Protein AF-A0A7Y0S269-F1 (afdb_monomer)

Radius of gyration: 15.45 Å; Cα contacts (8 Å, |Δi|>4): 19; chains: 1; bounding box: 36×26×37 Å

Nearest PDB structures (foldseek):
  5ts2-assembly1_A  TM=9.204E-01  e=1.249E-02  Pseudomonas aeruginosa LESB58
  3pxu-assembly1_A  TM=9.159E-01  e=4.717E-02  Burkholderia pseudomallei 1710b
  4nah-assembly1_B  TM=9.362E-01  e=5.041E-02  Staphylococcus aureus subsp. aureus MW2
  5o08-assembly1_A  TM=9.113E-01  e=8.578E-02  Mycobacteroides abscessus ATCC 19977
  4f3r-assembly2_B  TM=9.724E-01  e=1.047E-01  Coxiella burnetii RSA 493

Secondary structure (DSSP, 8-state):
--TT------PPPGGGTT--HHHHHHHHHTT---TTTS-HHHHHHHHHHHHTT-

InterPro domains:
  IPR014729 Rossmann-like alpha/beta/alpha sandwich fold [G3DSA:3.40.50.620] (1-54)

Solvent-accessible surface area (backbone atoms only — not comparable to full-atom values): 3680 Å² total; per-residue (Å²): 132,68,87,96,66,84,86,86,87,80,82,71,59,79,92,49,68,82,69,46,76,66,59,58,49,51,39,49,73,72,71,46,88,44,77,91,80,42,60,67,75,53,38,54,54,49,53,53,55,50,63,76,73,108

Foldseek 3Di:
DDPPDDDDDDDDDPVCNPQDPVVLLVCLLVPHQCVVRDPPVVRVVSNVVSVVVD

Sequence (54 aa):
LLPGIESVFLTPEEEFAFLSSTIVREVAIHGGSLEQFVPAAVANAIEKKVNERQ

Structure (mmCIF, N/CA/C/O backbone):
data_AF-A0A7Y0S269-F1
#
_entry.id   AF-A0A7Y0S269-F1
#
loop_
_atom_site.group_PDB
_atom_site.id
_atom_site.type_symbol
_atom_site.label_atom_id
_atom_site.label_alt_id
_atom_site.label_comp_id
_atom_site.label_asym_id
_atom_site.label_entity_id
_atom_site.label_seq_id
_atom_site.pdbx_PDB_ins_code
_atom_site.Cartn_x
_atom_site.Cartn_y
_atom_site.Cartn_z
_atom_site.occupancy
_atom_site.B_iso_or_equiv
_atom_site.auth_seq_id
_atom_site.auth_comp_id
_atom_site.auth_asym_id
_atom_site.auth_atom_id
_atom_site.pdbx_PDB_model_num
ATOM 1 N N . LEU A 1 1 ? 24.087 -8.641 -9.463 1.00 70.00 1 LEU A N 1
ATOM 2 C CA . LEU A 1 1 ? 22.966 -8.349 -10.385 1.00 70.00 1 LEU A CA 1
ATOM 3 C C . LEU A 1 1 ? 22.518 -9.674 -10.985 1.00 70.00 1 LEU A C 1
ATOM 5 O O . LEU A 1 1 ? 23.393 -10.451 -11.351 1.00 70.00 1 LEU A O 1
ATOM 9 N N . LEU A 1 2 ? 21.216 -9.976 -10.984 1.00 86.19 2 LEU A N 1
ATOM 10 C CA . LEU A 1 2 ? 20.689 -11.221 -11.558 1.00 86.19 2 LEU A CA 1
ATOM 11 C C . LEU A 1 2 ? 20.731 -11.114 -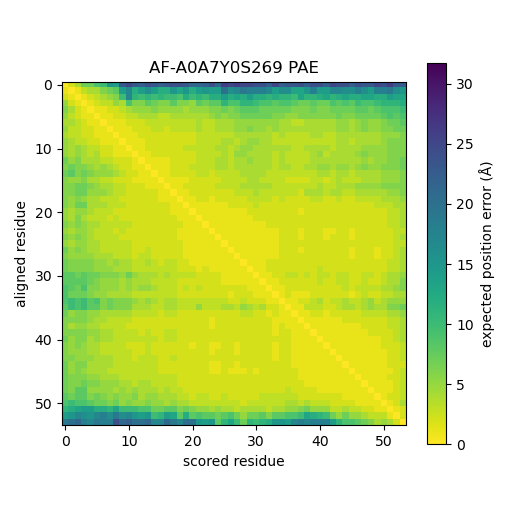13.093 1.00 86.19 2 LEU A C 1
ATOM 13 O O . LEU A 1 2 ? 20.099 -10.206 -13.632 1.00 86.19 2 LEU A O 1
ATOM 17 N N . PRO A 1 3 ? 21.483 -11.973 -13.803 1.00 85.62 3 PRO A N 1
ATOM 18 C CA . PRO A 1 3 ? 21.564 -11.914 -15.260 1.00 85.62 3 PRO A CA 1
ATOM 19 C C . PRO A 1 3 ? 20.189 -12.165 -15.892 1.00 85.62 3 PRO A C 1
ATOM 21 O O . PRO A 1 3 ? 19.493 -13.093 -15.488 1.00 85.62 3 PRO A O 1
ATOM 24 N N . GLY A 1 4 ? 19.807 -11.357 -16.883 1.00 92.94 4 GLY A N 1
ATOM 25 C CA . GLY A 1 4 ? 18.536 -11.501 -17.608 1.00 92.94 4 GLY A CA 1
ATOM 26 C C . GLY A 1 4 ? 17.318 -10.843 -16.948 1.00 92.94 4 GLY A C 1
ATOM 27 O O . GLY A 1 4 ? 16.216 -10.984 -17.468 1.00 92.94 4 GLY A O 1
ATOM 28 N N . ILE A 1 5 ? 17.497 -10.123 -15.834 1.00 94.31 5 ILE A N 1
ATOM 29 C CA . ILE A 1 5 ? 16.447 -9.298 -15.221 1.00 94.31 5 ILE A CA 1
ATOM 30 C C . ILE A 1 5 ? 16.796 -7.823 -15.393 1.00 94.31 5 ILE A C 1
ATOM 32 O O . ILE A 1 5 ? 17.882 -7.385 -15.013 1.00 94.31 5 ILE A O 1
ATOM 36 N N . GLU A 1 6 ? 15.834 -7.055 -15.896 1.00 93.69 6 GLU A N 1
ATOM 37 C CA . GLU A 1 6 ? 15.894 -5.598 -15.958 1.00 93.69 6 GLU A CA 1
ATOM 38 C C . GLU A 1 6 ? 14.877 -4.991 -14.988 1.00 93.69 6 GLU A C 1
ATOM 40 O O . GLU A 1 6 ? 13.783 -5.518 -14.789 1.00 93.69 6 GLU A O 1
ATOM 45 N N . SER A 1 7 ? 15.256 -3.888 -14.344 1.00 94.88 7 SER A N 1
ATOM 46 C CA . SER A 1 7 ? 14.373 -3.122 -13.464 1.00 94.88 7 SER A CA 1
ATOM 47 C C . SER A 1 7 ? 13.952 -1.843 -14.167 1.00 94.88 7 SER A C 1
ATOM 49 O O . SER A 1 7 ? 14.800 -1.063 -14.596 1.00 94.88 7 SER A O 1
ATOM 51 N N . VAL A 1 8 ? 12.644 -1.624 -14.249 1.00 95.50 8 VAL A N 1
ATOM 52 C CA . VAL A 1 8 ? 12.064 -0.374 -14.739 1.00 95.50 8 VAL A CA 1
ATOM 53 C C . VAL A 1 8 ? 11.563 0.416 -13.540 1.00 95.50 8 VAL A C 1
ATOM 55 O O . VAL A 1 8 ? 10.880 -0.127 -12.672 1.00 95.50 8 VAL A O 1
ATOM 58 N N . PHE A 1 9 ? 11.908 1.698 -13.496 1.00 96.06 9 PHE A N 1
ATOM 59 C CA . PHE A 1 9 ? 11.452 2.622 -12.465 1.00 96.06 9 PHE A CA 1
ATOM 60 C C . PHE A 1 9 ? 10.339 3.498 -13.031 1.00 96.06 9 PHE A C 1
ATOM 62 O O . PHE A 1 9 ? 10.446 3.990 -14.153 1.00 96.06 9 PHE A O 1
ATOM 69 N N . LEU A 1 10 ? 9.282 3.689 -12.247 1.00 96.19 10 LEU A N 1
ATOM 70 C CA . LEU A 1 10 ? 8.143 4.532 -12.593 1.00 96.19 10 LEU A CA 1
ATOM 71 C C . LEU A 1 10 ? 7.970 5.596 -11.514 1.00 96.19 10 LEU A C 1
ATOM 73 O O . LEU A 1 10 ? 8.117 5.312 -10.324 1.00 96.19 10 LEU A O 1
ATOM 77 N N . THR A 1 11 ? 7.654 6.812 -11.939 1.00 96.81 11 THR A N 1
ATOM 78 C CA . THR A 1 11 ? 7.278 7.899 -11.036 1.00 96.81 11 THR A CA 1
ATOM 79 C C . THR A 1 11 ? 5.779 7.799 -10.760 1.00 96.81 11 THR A C 1
ATOM 81 O O . THR A 1 11 ? 5.017 7.623 -11.714 1.00 96.81 11 THR A O 1
ATOM 84 N N . PRO A 1 12 ? 5.337 7.875 -9.493 1.00 95.88 12 PRO A N 1
ATOM 85 C CA . PRO A 1 12 ? 3.913 7.927 -9.191 1.00 95.88 12 PRO A CA 1
ATOM 86 C C . PRO A 1 12 ? 3.306 9.242 -9.690 1.00 95.88 12 PRO A C 1
ATOM 88 O O . PRO A 1 12 ? 4.013 10.227 -9.907 1.00 95.88 12 PRO A O 1
ATOM 91 N N . GLU A 1 13 ? 1.985 9.273 -9.817 1.00 95.81 13 GLU A N 1
ATOM 92 C CA . GLU A 1 13 ? 1.261 10.537 -9.953 1.00 95.81 13 GLU A CA 1
ATOM 93 C C 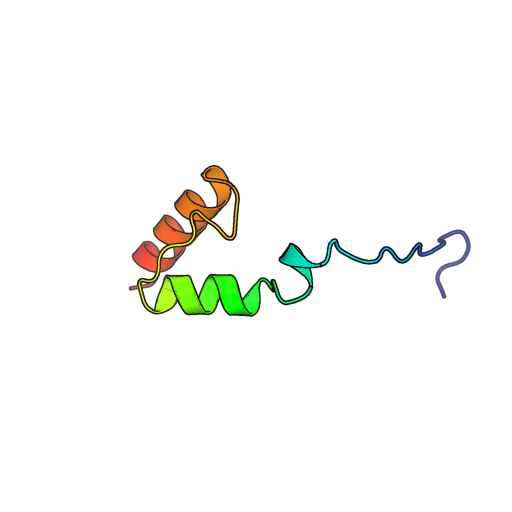. GLU A 1 13 ? 1.424 11.378 -8.675 1.00 95.81 13 GLU A C 1
ATOM 95 O O . GLU A 1 13 ? 1.643 10.844 -7.583 1.00 95.81 13 GLU A O 1
ATOM 100 N N . GLU A 1 14 ? 1.343 12.704 -8.812 1.00 94.75 14 GLU A N 1
ATOM 101 C CA . GLU A 1 14 ? 1.624 13.653 -7.724 1.00 94.75 14 GLU A CA 1
ATOM 102 C C . GLU A 1 14 ? 0.750 13.400 -6.488 1.00 94.75 14 GLU A C 1
ATOM 104 O O . GLU A 1 14 ? 1.244 13.445 -5.360 1.00 94.75 14 GLU A O 1
ATOM 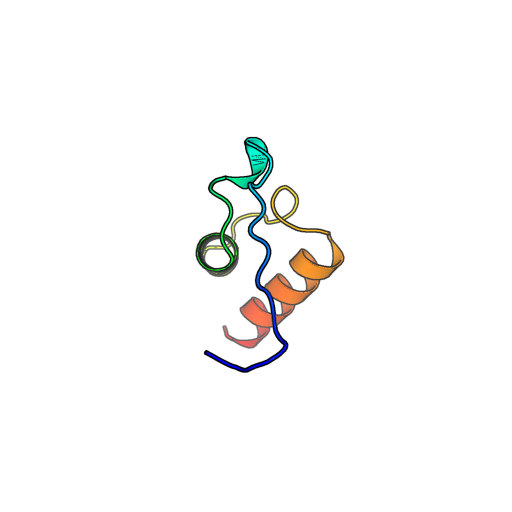109 N N . GLU A 1 15 ? -0.518 13.032 -6.694 1.00 91.94 15 GLU A N 1
ATOM 110 C CA . GLU A 1 15 ? -1.459 12.728 -5.612 1.00 91.94 15 GLU A CA 1
ATOM 111 C C . GLU A 1 15 ? -1.040 11.523 -4.749 1.00 91.94 15 GLU A C 1
ATOM 113 O O . GLU A 1 15 ? -1.403 11.443 -3.575 1.00 91.94 15 GLU A O 1
ATOM 118 N N . PHE A 1 16 ? -0.204 10.622 -5.278 1.00 92.88 16 PHE A N 1
ATOM 119 C CA . PHE A 1 16 ? 0.286 9.438 -4.568 1.00 92.88 16 PHE A CA 1
ATOM 120 C C . PHE A 1 16 ? 1.748 9.551 -4.120 1.00 92.88 16 PHE A C 1
ATOM 122 O O . PHE A 1 16 ? 2.263 8.619 -3.500 1.00 92.88 16 PHE A O 1
ATOM 129 N N . ALA A 1 17 ? 2.427 10.676 -4.375 1.00 93.75 17 ALA A N 1
ATOM 130 C CA . ALA A 1 17 ? 3.859 10.841 -4.103 1.00 93.75 17 ALA A CA 1
ATOM 131 C C . ALA A 1 17 ? 4.244 10.637 -2.624 1.00 93.75 17 ALA A C 1
ATOM 133 O O . ALA A 1 17 ? 5.369 10.237 -2.321 1.00 93.75 17 ALA A O 1
ATOM 134 N N . PHE A 1 18 ? 3.306 10.882 -1.705 1.00 91.00 18 PHE A N 1
ATOM 135 C CA . PHE A 1 18 ? 3.506 10.746 -0.257 1.00 91.00 18 PHE A CA 1
ATOM 136 C C . PHE A 1 18 ? 2.800 9.525 0.348 1.00 91.00 18 PHE A C 1
ATOM 138 O O . PHE A 1 18 ? 2.918 9.274 1.551 1.00 91.00 18 PHE A O 1
ATOM 145 N N . LEU A 1 19 ? 2.068 8.751 -0.459 1.00 94.44 19 LEU A N 1
ATOM 146 C CA . LEU A 1 19 ? 1.338 7.589 0.024 1.00 94.44 19 LEU A CA 1
ATOM 147 C C . LEU A 1 19 ? 2.308 6.429 0.279 1.00 94.44 19 LEU A C 1
ATOM 149 O O . LEU A 1 19 ? 3.049 5.996 -0.600 1.00 94.44 19 LEU A O 1
ATOM 153 N N . SER A 1 20 ? 2.283 5.881 1.494 1.00 96.00 20 SER A N 1
ATOM 154 C CA . SER A 1 20 ? 3.059 4.692 1.846 1.00 96.00 20 SER A CA 1
ATOM 155 C C . SER A 1 20 ? 2.233 3.712 2.670 1.00 96.00 20 SER A C 1
ATOM 157 O O . SER A 1 20 ? 1.363 4.100 3.451 1.00 96.00 20 SER A O 1
ATOM 159 N N . SER A 1 21 ? 2.549 2.419 2.552 1.00 96.12 21 SER A N 1
ATOM 160 C CA . SER A 1 21 ? 1.899 1.372 3.355 1.00 96.12 21 SER A CA 1
ATOM 161 C C . SER A 1 21 ? 2.065 1.586 4.862 1.00 96.12 21 SER A C 1
ATOM 163 O O . SER A 1 21 ? 1.210 1.157 5.633 1.00 96.12 21 SER A O 1
ATOM 165 N N . THR A 1 22 ? 3.153 2.231 5.291 1.00 96.56 22 THR A N 1
ATOM 166 C CA . THR A 1 22 ? 3.392 2.564 6.700 1.00 96.56 22 THR A CA 1
ATOM 167 C C . THR A 1 22 ? 2.383 3.598 7.192 1.00 96.56 22 THR A C 1
ATOM 169 O O 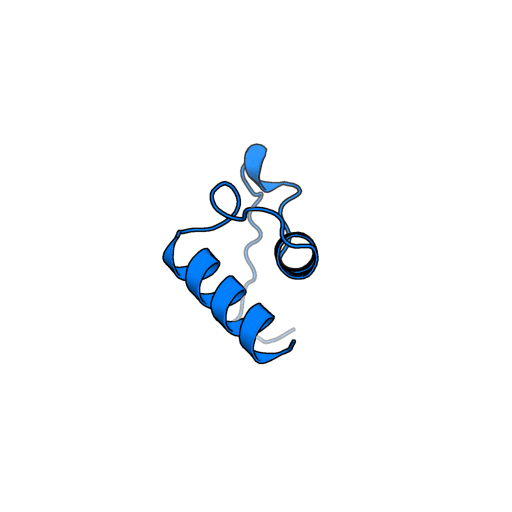. THR A 1 22 ? 1.734 3.357 8.203 1.00 96.56 22 THR A O 1
ATOM 172 N N . ILE A 1 23 ? 2.181 4.692 6.446 1.00 95.44 23 ILE A N 1
ATOM 173 C CA . ILE A 1 23 ? 1.223 5.746 6.819 1.00 95.44 23 ILE A CA 1
ATOM 174 C C . ILE A 1 23 ? -0.207 5.200 6.848 1.00 95.44 23 ILE A C 1
ATOM 176 O O . ILE A 1 23 ? -0.918 5.416 7.822 1.00 95.44 23 ILE A O 1
ATOM 180 N N . VAL A 1 24 ? -0.613 4.426 5.835 1.00 96.56 24 VAL A N 1
ATOM 181 C CA . VAL A 1 24 ? -1.957 3.817 5.789 1.00 96.56 24 VAL A CA 1
ATOM 182 C C . VAL A 1 24 ? -2.220 2.951 7.027 1.00 96.56 24 VAL A C 1
ATOM 184 O O . VAL A 1 24 ? -3.303 2.996 7.605 1.00 96.56 24 VAL A O 1
ATOM 187 N N . ARG A 1 25 ? -1.226 2.171 7.470 1.00 95.31 25 ARG A N 1
ATOM 188 C CA . ARG A 1 25 ? -1.353 1.333 8.673 1.00 95.31 25 ARG A CA 1
ATOM 189 C C . ARG A 1 25 ? -1.417 2.155 9.955 1.00 95.31 25 ARG A C 1
ATOM 191 O O . ARG A 1 25 ? -2.210 1.813 10.823 1.00 95.31 25 ARG A O 1
ATOM 198 N N . GLU A 1 26 ? -0.617 3.211 10.064 1.00 95.88 26 GLU A N 1
ATOM 199 C CA . GLU A 1 26 ? -0.650 4.116 11.218 1.00 95.88 26 GLU A CA 1
ATOM 200 C C . GLU A 1 26 ? -2.015 4.789 11.359 1.00 95.88 26 GLU A C 1
ATOM 202 O O . GLU A 1 26 ? -2.587 4.768 12.447 1.00 95.88 26 GLU A O 1
ATOM 207 N N . VAL A 1 27 ? -2.579 5.303 10.260 1.00 95.44 27 VAL A N 1
ATOM 208 C CA . VAL A 1 27 ? -3.930 5.886 10.246 1.00 95.44 27 VAL A CA 1
ATOM 209 C C . VAL A 1 27 ? -4.955 4.872 10.757 1.00 95.44 27 VAL A C 1
ATOM 211 O O . VAL A 1 27 ? -5.736 5.193 11.649 1.00 95.44 27 VAL A O 1
ATOM 214 N N . ALA A 1 28 ? -4.906 3.633 10.262 1.00 95.69 28 ALA A N 1
ATOM 215 C CA . ALA A 1 28 ? -5.833 2.579 10.666 1.00 95.69 28 ALA A CA 1
ATOM 216 C C . ALA A 1 28 ? -5.729 2.216 12.158 1.00 95.69 28 ALA A C 1
ATOM 218 O O . ALA A 1 28 ? -6.743 2.084 12.837 1.00 95.69 28 ALA A O 1
ATOM 219 N N . ILE A 1 29 ? -4.505 2.068 12.681 1.00 95.62 29 ILE A N 1
ATOM 220 C CA . ILE A 1 29 ? -4.256 1.715 14.091 1.00 95.62 29 ILE A CA 1
ATOM 221 C C . ILE A 1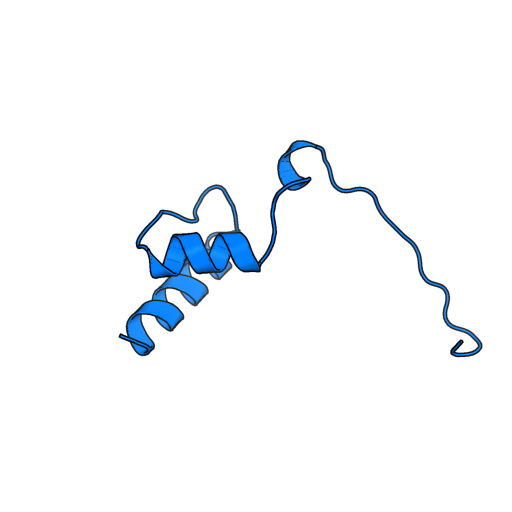 29 ? -4.770 2.808 15.037 1.00 95.62 29 ILE A C 1
ATOM 223 O O . ILE A 1 29 ? -5.235 2.498 16.132 1.00 95.62 29 ILE A O 1
ATOM 227 N N . HIS A 1 30 ? -4.735 4.069 14.602 1.00 94.94 30 HIS A N 1
ATOM 228 C CA . HIS A 1 30 ? -5.237 5.213 15.363 1.00 94.94 30 HIS A CA 1
ATOM 229 C C . HIS A 1 30 ? -6.714 5.544 15.075 1.00 94.94 30 HIS A C 1
ATOM 231 O O . HIS A 1 30 ? -7.205 6.577 15.528 1.00 94.94 30 HIS A O 1
ATOM 237 N N . GLY A 1 31 ? -7.437 4.684 14.347 1.00 92.50 31 GLY A N 1
ATOM 238 C CA . GLY A 1 31 ? -8.876 4.830 14.094 1.00 92.50 31 GLY A CA 1
ATOM 239 C C . GLY A 1 31 ? -9.253 5.875 13.038 1.00 92.50 31 GLY A C 1
ATOM 240 O O . GLY A 1 31 ? -10.393 6.335 13.014 1.00 92.50 31 GLY A O 1
ATOM 241 N N . GLY A 1 32 ? -8.317 6.282 12.179 1.00 94.69 32 GLY A N 1
ATOM 242 C CA . GLY A 1 32 ? -8.598 7.157 11.040 1.00 94.69 32 GLY A CA 1
ATOM 243 C C . GLY A 1 32 ? -9.202 6.409 9.842 1.00 94.69 32 GLY A C 1
ATOM 244 O O . GLY A 1 32 ? -8.996 5.207 9.677 1.00 94.69 32 GLY A O 1
ATOM 245 N N . SER A 1 33 ? -9.926 7.135 8.981 1.00 93.88 33 SER A N 1
ATOM 246 C CA . SER A 1 33 ? -10.537 6.578 7.761 1.00 93.88 33 SER A CA 1
ATOM 247 C C . SER A 1 33 ? -9.508 6.330 6.649 1.00 93.88 33 SER A C 1
ATOM 249 O O . SER A 1 33 ? -8.572 7.112 6.468 1.00 93.88 33 SER A O 1
ATOM 251 N N . LEU A 1 34 ? -9.709 5.251 5.881 1.00 95.50 34 LEU A N 1
ATOM 252 C CA . LEU A 1 34 ? -8.827 4.816 4.791 1.00 95.50 34 LEU A CA 1
ATOM 253 C C . LEU A 1 34 ? -9.410 5.002 3.380 1.00 95.50 34 LEU A C 1
ATOM 255 O O . LEU A 1 34 ? -8.716 4.738 2.399 1.00 95.50 34 LEU A O 1
ATOM 259 N N .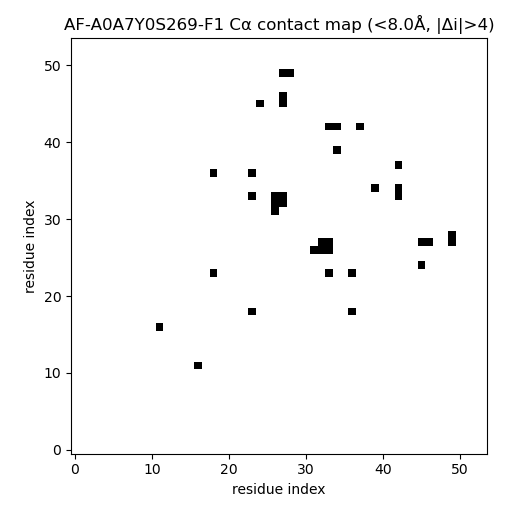 GLU A 1 35 ? -10.661 5.449 3.263 1.00 91.44 35 GLU A N 1
ATOM 260 C CA . GLU A 1 35 ? -11.445 5.434 2.014 1.00 91.44 35 GLU A CA 1
ATOM 261 C C . GLU A 1 35 ? -10.810 6.231 0.862 1.00 91.44 35 GLU A C 1
ATOM 263 O O . GLU A 1 35 ? -11.030 5.911 -0.303 1.00 91.44 35 GLU A O 1
ATOM 268 N N . GLN A 1 36 ? -10.006 7.249 1.178 1.00 88.69 36 GLN A N 1
ATOM 269 C CA . GLN A 1 36 ? -9.323 8.099 0.193 1.00 88.69 36 GLN A CA 1
ATOM 270 C C . GLN A 1 36 ? -7.909 7.619 -0.160 1.00 88.69 36 GLN A C 1
ATOM 272 O O . GLN A 1 36 ? -7.290 8.147 -1.077 1.00 88.69 36 GLN A O 1
ATOM 277 N N . PHE A 1 37 ? -7.381 6.634 0.568 1.00 92.25 37 PHE A N 1
ATOM 278 C CA . PHE A 1 37 ? -5.992 6.191 0.430 1.00 92.25 37 PHE A CA 1
ATOM 279 C C . PHE A 1 37 ? -5.871 4.825 -0.235 1.00 92.25 37 PHE A C 1
ATOM 281 O O . PHE A 1 37 ? -4.823 4.499 -0.791 1.00 92.25 37 PHE A O 1
ATOM 288 N N . VAL A 1 38 ? -6.913 3.997 -0.146 1.00 95.81 38 VAL A N 1
ATOM 289 C CA . VAL A 1 38 ? -6.902 2.634 -0.674 1.00 95.81 38 VAL A CA 1
ATOM 290 C C . VAL A 1 38 ? -8.274 2.228 -1.213 1.00 95.81 38 VAL A C 1
ATOM 292 O O . VAL A 1 38 ? -9.300 2.731 -0.757 1.00 95.81 38 VAL A O 1
ATOM 295 N N . PRO A 1 39 ? -8.330 1.251 -2.133 1.00 97.12 39 PRO A N 1
ATOM 296 C CA . PRO A 1 39 ? -9.591 0.647 -2.543 1.00 97.12 39 PRO A CA 1
ATOM 297 C C . PRO A 1 39 ? -10.364 0.053 -1.356 1.00 97.12 39 PRO A C 1
ATOM 299 O O . PRO A 1 39 ? -9.766 -0.501 -0.431 1.00 97.12 39 PRO A O 1
ATOM 302 N N . ALA A 1 40 ? -11.697 0.057 -1.435 1.00 96.88 40 ALA A N 1
ATOM 303 C CA . ALA A 1 40 ? -12.581 -0.418 -0.363 1.00 96.88 40 ALA A CA 1
ATOM 304 C C . ALA A 1 40 ? -12.254 -1.841 0.133 1.00 96.88 40 ALA A C 1
ATOM 306 O O . ALA A 1 40 ? -12.269 -2.110 1.331 1.00 96.88 40 ALA A O 1
ATOM 307 N N . ALA A 1 41 ? -11.890 -2.756 -0.774 1.00 97.62 41 ALA A N 1
ATOM 308 C CA . ALA A 1 41 ? -11.497 -4.117 -0.402 1.00 97.62 41 ALA A CA 1
ATOM 309 C C . ALA A 1 41 ? -10.267 -4.150 0.527 1.00 97.62 41 ALA A C 1
ATOM 311 O O . ALA A 1 41 ? -10.181 -4.997 1.416 1.00 97.62 41 ALA A O 1
ATOM 312 N N . VAL A 1 42 ? -9.328 -3.220 0.336 1.00 97.19 42 VAL A N 1
ATOM 313 C CA . VAL A 1 42 ? -8.121 -3.093 1.156 1.00 97.19 42 VAL A CA 1
ATOM 314 C C . VAL A 1 42 ? -8.448 -2.418 2.486 1.00 97.19 42 VAL A C 1
ATOM 316 O O . VAL A 1 42 ? -7.990 -2.912 3.514 1.00 97.19 42 VAL A O 1
ATOM 319 N N . ALA A 1 43 ? -9.272 -1.363 2.489 1.00 97.00 43 ALA A N 1
ATOM 320 C CA . ALA A 1 43 ? -9.739 -0.716 3.719 1.00 97.00 43 ALA A CA 1
ATOM 321 C C . ALA A 1 43 ? -10.399 -1.736 4.665 1.00 97.00 43 ALA A C 1
ATOM 323 O O . ALA A 1 43 ? -9.923 -1.934 5.782 1.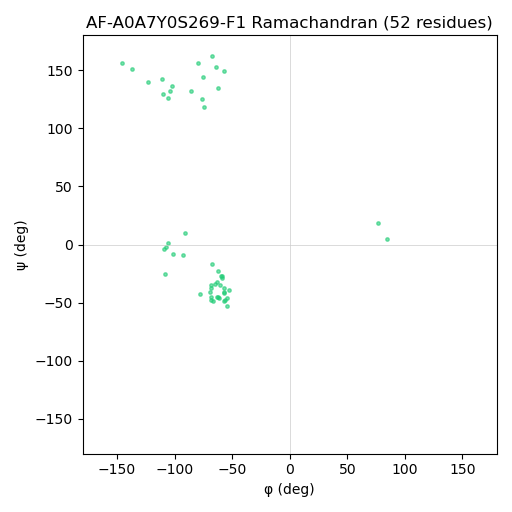00 97.00 43 ALA A O 1
ATOM 324 N N . ASN A 1 44 ? -11.372 -2.502 4.159 1.00 95.75 44 ASN A N 1
ATOM 325 C CA . ASN A 1 44 ? -12.069 -3.550 4.915 1.00 95.75 44 ASN A CA 1
ATOM 326 C C . ASN A 1 44 ? -11.110 -4.611 5.482 1.00 95.75 44 ASN A C 1
AT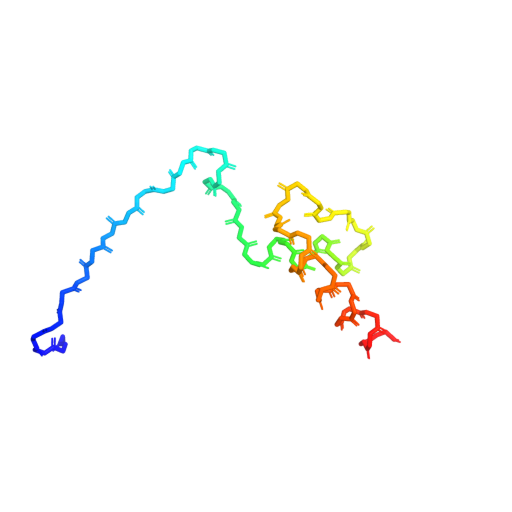OM 328 O O . ASN A 1 44 ? -11.261 -5.079 6.612 1.00 95.75 44 ASN A O 1
ATOM 332 N N . ALA A 1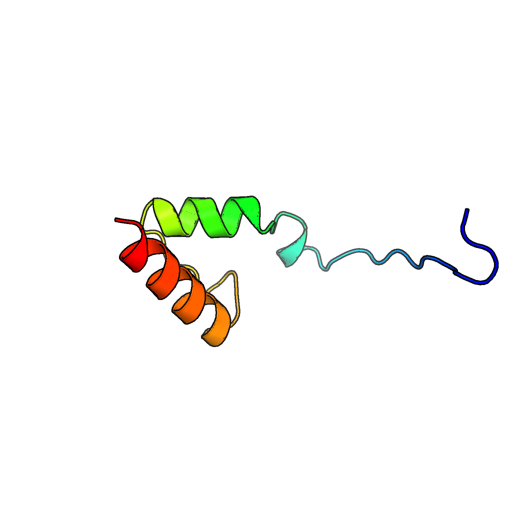 45 ? -10.111 -5.022 4.692 1.00 96.75 45 ALA A N 1
ATOM 333 C CA . ALA A 1 45 ? -9.127 -6.010 5.125 1.00 96.75 45 ALA A CA 1
ATOM 334 C C . ALA A 1 45 ? -8.199 -5.465 6.222 1.00 96.75 45 ALA A C 1
ATOM 336 O O . ALA A 1 45 ? -7.828 -6.203 7.138 1.00 96.75 45 ALA A O 1
ATOM 337 N N . ILE A 1 46 ? -7.817 -4.188 6.135 1.00 96.38 46 ILE A N 1
ATOM 338 C CA . ILE A 1 46 ? -6.991 -3.525 7.146 1.00 96.38 46 ILE A CA 1
ATOM 339 C C . ILE A 1 46 ? -7.785 -3.354 8.442 1.00 96.38 46 ILE A C 1
ATOM 341 O O . ILE A 1 46 ? -7.280 -3.748 9.489 1.00 96.38 46 ILE A O 1
ATOM 345 N N . GLU A 1 47 ? -9.019 -2.854 8.377 1.00 94.38 47 GLU A N 1
ATOM 346 C CA . GLU A 1 47 ? -9.897 -2.685 9.543 1.00 94.38 47 GLU A CA 1
ATOM 347 C C . GLU A 1 47 ? -10.115 -4.004 10.284 1.00 94.38 47 GLU A C 1
ATOM 349 O O . GLU A 1 47 ? -9.881 -4.088 11.490 1.00 94.38 47 GLU A O 1
ATOM 354 N N . LYS A 1 48 ? -10.458 -5.076 9.556 1.00 95.88 48 LYS A N 1
ATOM 355 C CA . LYS A 1 48 ? -10.592 -6.415 10.141 1.00 95.88 48 LYS A CA 1
ATOM 356 C C . LYS A 1 48 ? -9.318 -6.836 10.878 1.00 95.88 48 LYS A C 1
ATOM 358 O O . LYS A 1 48 ? -9.382 -7.315 12.005 1.00 95.88 48 LYS A O 1
ATOM 363 N N . LYS A 1 49 ? -8.156 -6.633 10.257 1.00 95.81 49 LYS A N 1
ATOM 364 C CA . LYS A 1 49 ? -6.862 -7.024 10.824 1.00 95.81 49 LYS A CA 1
ATOM 365 C C . LYS A 1 49 ? -6.465 -6.194 12.046 1.00 95.81 49 LYS A C 1
ATOM 367 O O . LYS A 1 49 ? -5.785 -6.721 12.923 1.00 95.81 49 LYS A O 1
ATOM 372 N N . VAL A 1 50 ? -6.811 -4.908 12.081 1.00 94.81 50 VAL A N 1
ATOM 373 C CA . VAL A 1 50 ? -6.568 -4.039 13.243 1.00 94.81 50 VAL A CA 1
ATOM 374 C C . VAL A 1 50 ? -7.452 -4.479 14.408 1.00 94.81 50 VAL A C 1
ATOM 376 O O . VAL A 1 50 ? -6.930 -4.678 15.500 1.00 94.81 50 VAL A O 1
ATOM 379 N N . ASN A 1 51 ? -8.735 -4.747 14.157 1.00 91.56 51 ASN A N 1
ATOM 380 C CA . ASN A 1 51 ? -9.684 -5.198 15.179 1.00 91.56 51 ASN A CA 1
ATOM 381 C C . ASN A 1 51 ? -9.343 -6.585 15.753 1.00 91.56 51 ASN A C 1
ATOM 383 O O . ASN A 1 51 ? -9.547 -6.817 16.934 1.00 91.56 51 ASN A O 1
ATOM 387 N N . GLU A 1 52 ? -8.796 -7.506 14.951 1.00 93.62 52 GLU A N 1
ATOM 388 C CA . GLU A 1 52 ? -8.328 -8.823 15.431 1.00 93.62 52 GLU A CA 1
ATOM 389 C C . GLU A 1 52 ? -7.096 -8.745 16.354 1.00 93.62 52 GLU A C 1
ATOM 391 O O . GLU A 1 52 ? -6.753 -9.730 17.008 1.00 93.62 52 GLU A O 1
ATOM 396 N N . ARG A 1 53 ? -6.376 -7.617 16.355 1.00 83.25 53 ARG A N 1
ATOM 397 C CA . ARG A 1 53 ? -5.134 -7.419 17.123 1.00 83.25 53 ARG A CA 1
ATOM 398 C C . ARG A 1 53 ? -5.328 -6.616 18.410 1.00 83.25 53 ARG A C 1
ATOM 400 O O . ARG A 1 53 ? -4.357 -6.499 19.158 1.00 83.25 53 ARG A O 1
ATOM 407 N N . GLN A 1 54 ? -6.512 -6.043 18.617 1.00 63.97 54 GLN A N 1
ATOM 408 C CA . GLN A 1 54 ? -6.908 -5.313 19.825 1.00 63.97 54 GLN A CA 1
ATOM 409 C C . GLN A 1 54 ? -7.578 -6.259 20.822 1.00 63.97 54 GLN A C 1
ATOM 411 O O . GLN A 1 54 ? -7.339 -6.066 22.034 1.00 63.97 54 GLN A O 1
#

Mean predicted aligned error: 4.08 Å

Organism: Vibrio parahaemolyticus (NCBI:txid670)

pLDDT: mean 93.31, std 5.94, range [63.97, 97.62]